Protein AF-A0A4Q2QQP2-F1 (afdb_monomer)

pLDDT: mean 87.11, std 8.32, range [47.56, 96.38]

Structure (mmCIF, N/CA/C/O backbone):
data_AF-A0A4Q2QQP2-F1
#
_entry.id   AF-A0A4Q2QQP2-F1
#
loop_
_atom_site.group_PDB
_atom_site.id
_atom_site.type_symbol
_atom_site.label_atom_id
_atom_site.label_alt_id
_atom_site.label_comp_id
_atom_site.label_asym_id
_atom_site.label_entity_id
_atom_site.label_seq_id
_atom_site.pdbx_PDB_ins_code
_atom_site.Cartn_x
_atom_site.Cartn_y
_atom_site.Cartn_z
_atom_site.occupancy
_atom_site.B_iso_or_equiv
_atom_site.auth_seq_id
_atom_site.auth_comp_id
_atom_site.auth_asym_id
_atom_site.auth_atom_id
_atom_site.pdbx_PDB_model_num
ATOM 1 N N . ARG A 1 1 ? -27.902 52.699 14.318 1.00 47.56 1 ARG A N 1
ATOM 2 C CA . ARG A 1 1 ? -28.750 51.513 14.603 1.00 47.56 1 ARG A CA 1
ATOM 3 C C . ARG A 1 1 ? -27.879 50.520 15.377 1.00 47.56 1 ARG A C 1
ATOM 5 O O . ARG A 1 1 ? -27.172 49.744 14.749 1.00 47.56 1 ARG A O 1
ATOM 12 N N . ASN A 1 2 ? -27.839 50.628 16.710 1.00 53.81 2 ASN A N 1
ATOM 13 C CA . ASN A 1 2 ? -27.134 49.672 17.573 1.00 53.81 2 ASN A CA 1
ATOM 14 C C . ASN A 1 2 ? -27.866 48.336 17.469 1.00 53.81 2 ASN A C 1
ATOM 16 O O . ASN A 1 2 ? -29.007 48.235 17.911 1.00 53.81 2 ASN A O 1
ATOM 20 N N . LYS A 1 3 ? -27.265 47.351 16.799 1.00 62.34 3 LYS A N 1
ATOM 21 C CA . LYS A 1 3 ? -27.781 45.985 16.834 1.00 62.34 3 LYS A CA 1
ATOM 22 C C . LYS A 1 3 ? -27.322 45.380 18.153 1.00 62.34 3 LYS A C 1
ATOM 24 O O . LYS A 1 3 ? -26.138 45.408 18.461 1.00 62.34 3 LYS A O 1
ATOM 29 N N . ASP A 1 4 ? -28.270 44.901 18.941 1.00 68.81 4 ASP A N 1
ATOM 30 C CA . ASP A 1 4 ? -27.987 44.220 20.194 1.00 68.81 4 ASP A CA 1
ATOM 31 C C . ASP A 1 4 ? -27.313 42.872 19.887 1.00 68.81 4 ASP A C 1
ATOM 33 O O . ASP A 1 4 ? -27.920 41.955 19.331 1.00 68.81 4 ASP A O 1
ATOM 37 N N . HIS A 1 5 ? -26.007 42.794 20.143 1.00 77.38 5 HIS A N 1
ATOM 38 C CA . HIS A 1 5 ? -25.181 41.631 19.814 1.00 77.38 5 HIS A CA 1
ATOM 39 C C . HIS A 1 5 ? -25.229 40.547 20.901 1.00 77.38 5 HIS A C 1
ATOM 41 O O . HIS A 1 5 ? -24.730 39.445 20.674 1.00 77.38 5 HIS A O 1
ATOM 47 N N . LEU A 1 6 ? -25.834 40.829 22.062 1.00 82.38 6 LEU A N 1
ATOM 48 C CA . LEU A 1 6 ? -25.887 39.905 23.198 1.00 82.38 6 LEU A CA 1
ATOM 49 C C . LEU A 1 6 ? -26.693 38.646 22.872 1.00 82.38 6 LEU A C 1
ATOM 51 O O . LEU A 1 6 ? -26.180 37.540 23.030 1.00 82.38 6 LEU A O 1
ATOM 55 N N . ALA A 1 7 ? -27.903 38.809 22.333 1.00 82.81 7 ALA A N 1
ATOM 56 C CA . ALA A 1 7 ? -28.766 37.687 21.958 1.00 82.81 7 ALA A CA 1
ATOM 57 C C . ALA A 1 7 ? -28.133 36.806 20.863 1.00 82.81 7 ALA A C 1
ATOM 59 O O . ALA A 1 7 ? -28.173 35.578 20.935 1.00 82.81 7 ALA A O 1
ATOM 60 N N . THR A 1 8 ? -27.475 37.435 19.885 1.00 84.56 8 THR A N 1
ATOM 61 C CA . THR A 1 8 ? -26.758 36.743 18.805 1.00 84.56 8 THR A CA 1
ATOM 62 C C . THR A 1 8 ? -25.565 35.941 19.336 1.00 84.56 8 THR A C 1
ATOM 64 O O . THR A 1 8 ? -25.329 34.817 18.897 1.00 84.56 8 THR A O 1
ATOM 67 N N . ASN A 1 9 ? -24.818 36.488 20.300 1.00 88.25 9 ASN A N 1
ATOM 68 C CA . ASN A 1 9 ? -23.665 35.813 20.900 1.00 88.25 9 ASN A CA 1
ATOM 69 C C . ASN A 1 9 ? -24.074 34.644 21.808 1.00 88.25 9 ASN A C 1
ATOM 71 O O . ASN A 1 9 ? -23.392 33.621 21.819 1.00 88.25 9 ASN A O 1
ATOM 75 N N . GLU A 1 10 ? -25.185 34.769 22.534 1.00 88.81 10 GLU A N 1
ATOM 76 C CA . GLU A 1 10 ? -25.788 33.670 23.302 1.00 88.81 10 GLU A CA 1
ATOM 77 C C . GLU A 1 10 ? -26.237 32.526 22.377 1.00 88.81 10 GLU A C 1
ATOM 79 O O . GLU A 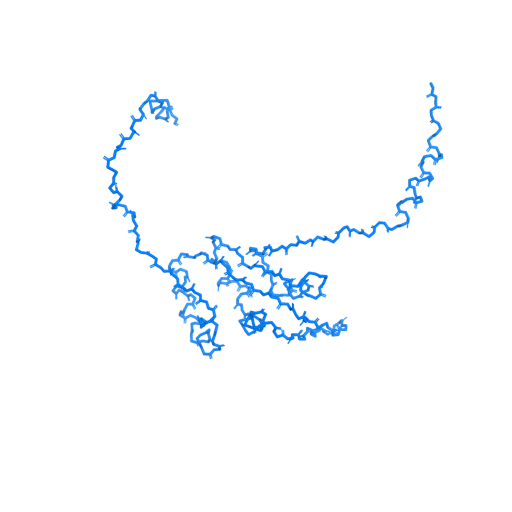1 10 ? -25.884 31.369 22.607 1.00 88.81 10 GLU A O 1
ATOM 84 N N . GLN A 1 11 ? -26.916 32.840 21.264 1.00 86.50 11 GLN A N 1
ATOM 85 C CA . GLN A 1 11 ? -27.285 31.839 20.253 1.00 86.50 11 GLN A CA 1
ATOM 86 C C . GLN A 1 11 ? -26.064 31.171 19.610 1.00 86.50 11 GLN A C 1
ATOM 88 O O . GLN A 1 11 ? -26.064 29.957 19.412 1.00 86.50 11 GLN A O 1
ATOM 93 N N . LEU A 1 12 ? -25.002 31.930 19.318 1.00 84.69 12 LEU A N 1
ATOM 94 C CA . LEU A 1 12 ? -23.762 31.374 18.776 1.00 84.69 12 LEU A CA 1
ATOM 95 C C . LEU A 1 12 ? -23.085 30.425 19.774 1.00 84.69 12 LEU A C 1
ATOM 97 O O . LEU A 1 12 ? -22.648 29.344 19.386 1.00 84.69 12 LEU A O 1
ATOM 101 N N . LYS A 1 13 ? -23.033 30.787 21.062 1.00 88.00 13 LYS A N 1
ATOM 102 C CA . LYS A 1 13 ? -22.508 29.910 22.120 1.00 88.00 13 LYS A CA 1
ATOM 103 C C . LYS A 1 13 ? -23.324 28.629 22.252 1.00 88.00 13 LYS A C 1
ATOM 105 O O . LYS A 1 13 ? -22.729 27.561 22.349 1.00 88.00 13 LYS A O 1
ATOM 110 N N . ALA A 1 14 ? -24.653 28.721 22.213 1.00 86.75 14 ALA A N 1
ATOM 111 C CA . ALA A 1 14 ? -25.526 27.552 22.254 1.00 86.75 14 ALA A CA 1
ATOM 112 C C . ALA A 1 14 ? -25.295 26.618 21.049 1.00 86.75 14 ALA A C 1
ATOM 114 O O . ALA A 1 14 ? -25.183 25.409 21.233 1.00 86.75 14 ALA A O 1
ATOM 115 N N . LEU A 1 15 ? -25.136 27.174 19.841 1.00 82.00 15 LEU A N 1
ATOM 116 C CA . LEU A 1 15 ? -24.846 26.413 18.616 1.00 82.00 15 LEU A CA 1
ATOM 117 C C . LEU A 1 15 ? -23.447 25.775 18.610 1.00 82.00 15 LEU A C 1
ATOM 119 O O . LEU A 1 15 ? -23.271 24.667 18.108 1.00 82.00 15 LEU A O 1
ATOM 123 N N . LEU A 1 16 ? -22.445 26.457 19.170 1.00 80.69 16 LEU A N 1
ATOM 124 C CA . LEU A 1 16 ? -21.098 25.900 19.331 1.00 80.69 16 LEU A CA 1
ATOM 125 C C . LEU A 1 16 ? -21.064 24.813 20.417 1.00 80.69 16 LEU A C 1
ATOM 127 O O . LEU A 1 16 ? -20.366 23.812 20.263 1.00 80.69 16 LEU A O 1
ATOM 131 N N . ALA A 1 17 ? -21.839 24.979 21.493 1.00 81.25 17 ALA A N 1
ATOM 132 C CA . ALA A 1 17 ? -21.951 24.006 22.578 1.00 81.25 17 ALA A CA 1
ATOM 133 C C . ALA A 1 17 ? -22.728 22.747 22.166 1.00 81.25 17 ALA A C 1
ATOM 135 O O . ALA A 1 17 ? -22.394 21.654 22.629 1.00 81.25 17 ALA A O 1
ATOM 136 N N . SER A 1 18 ? -23.700 22.866 21.251 1.00 80.81 18 SER A N 1
ATOM 137 C CA . SER A 1 18 ? -24.522 21.751 20.759 1.00 80.81 18 SER A CA 1
ATOM 138 C C . SER A 1 18 ? -23.776 20.738 19.876 1.00 80.81 18 SER A C 1
ATOM 140 O O . SER A 1 18 ? -24.425 19.957 19.191 1.00 80.81 18 SER A O 1
ATOM 142 N N . HIS A 1 19 ? -22.437 20.736 19.894 1.00 62.03 19 HIS A N 1
ATOM 143 C CA . HIS A 1 19 ? -21.556 19.738 19.282 1.00 62.03 19 HIS A CA 1
ATOM 144 C C . HIS A 1 19 ? -21.978 19.343 17.863 1.00 62.03 19 HIS A C 1
ATOM 146 O O . HIS A 1 19 ? -22.557 18.283 17.621 1.00 62.03 19 HIS A O 1
ATOM 152 N N . GLN A 1 20 ? -21.608 20.172 16.888 1.00 67.75 20 GLN A N 1
ATOM 153 C CA . GLN A 1 20 ? -21.529 19.681 15.519 1.00 67.75 20 GLN A CA 1
ATOM 154 C C . GLN A 1 20 ? -20.406 18.646 15.468 1.00 67.75 20 GLN A C 1
ATOM 156 O O . GLN A 1 20 ? -19.228 19.000 15.511 1.00 67.75 20 GLN A O 1
ATOM 161 N N . GLN A 1 21 ? -20.766 17.359 15.431 1.00 71.00 21 GLN A N 1
ATOM 162 C CA . GLN A 1 21 ? -19.796 16.319 15.113 1.00 71.00 21 GLN A CA 1
ATOM 163 C C . GLN A 1 21 ? -19.120 16.722 13.798 1.00 71.00 21 GLN A C 1
ATOM 165 O O . GLN A 1 21 ? -19.828 16.980 12.818 1.00 71.00 21 GLN A O 1
ATOM 170 N N . PRO A 1 22 ? -17.780 16.848 13.769 1.00 71.31 22 PRO A N 1
ATOM 171 C CA . PRO A 1 22 ? -17.094 17.240 12.554 1.00 71.31 22 PRO A CA 1
ATOM 172 C C . PRO A 1 22 ? -17.472 16.251 11.447 1.00 71.31 22 PRO A C 1
ATOM 174 O O . PRO A 1 22 ? -17.574 15.047 11.713 1.00 71.31 22 PRO A O 1
ATOM 177 N N . PRO A 1 23 ? -17.711 16.735 10.218 1.00 77.44 23 PRO A N 1
ATOM 178 C CA . PRO A 1 23 ? -18.129 15.868 9.133 1.00 77.44 23 PRO A CA 1
ATOM 179 C C . PRO A 1 23 ? -17.104 14.751 8.942 1.00 77.44 23 PRO A C 1
ATOM 181 O O . PRO A 1 23 ? -15.890 14.982 8.971 1.00 77.44 23 PRO A O 1
ATOM 184 N N . ILE A 1 24 ? -17.597 13.530 8.740 1.00 81.81 24 ILE A N 1
ATOM 185 C CA . ILE A 1 24 ? -16.740 12.371 8.506 1.00 81.81 24 ILE A CA 1
ATOM 186 C C . ILE A 1 24 ? -15.961 12.619 7.213 1.00 81.81 24 ILE A C 1
ATOM 188 O O . ILE A 1 24 ? -16.529 12.701 6.123 1.00 81.81 24 ILE A O 1
ATOM 192 N N . ARG A 1 25 ? -14.637 12.742 7.328 1.00 80.06 25 ARG A 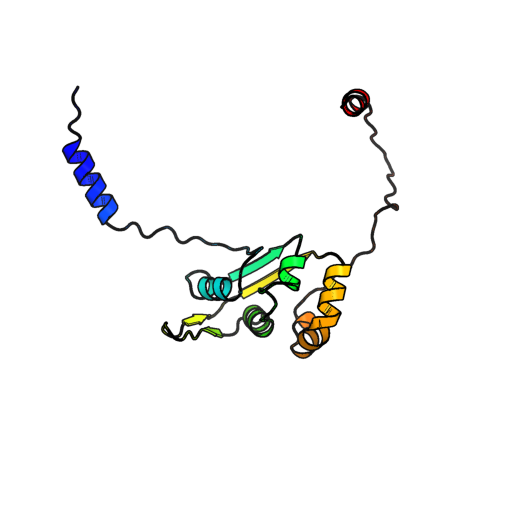N 1
ATOM 193 C CA . ARG A 1 25 ? -13.763 12.904 6.168 1.00 80.06 25 ARG A CA 1
ATOM 194 C C . ARG A 1 25 ? -13.479 11.545 5.535 1.00 80.06 25 ARG A C 1
ATOM 196 O O . ARG A 1 25 ? -12.706 10.742 6.062 1.00 80.06 25 ARG A O 1
ATOM 203 N N . PHE A 1 26 ? -14.040 11.322 4.353 1.00 86.56 26 PHE A N 1
ATOM 204 C CA . PHE A 1 26 ? -13.706 10.176 3.514 1.00 86.56 26 PHE A CA 1
ATOM 205 C C . PHE A 1 26 ? -12.419 10.461 2.732 1.00 86.56 26 PHE A C 1
ATOM 207 O O . PHE A 1 26 ? -12.388 11.284 1.820 1.00 86.56 26 PHE A O 1
ATOM 214 N N . LYS A 1 27 ? -11.330 9.799 3.115 1.00 88.06 27 LYS A N 1
ATOM 215 C CA . LYS A 1 27 ? -10.047 9.810 2.424 1.00 88.06 27 LYS A CA 1
ATOM 216 C C . LYS A 1 27 ? -9.882 8.470 1.721 1.00 88.06 27 LYS A C 1
ATOM 218 O O . LYS A 1 27 ? -9.633 7.448 2.349 1.00 88.06 27 LYS A O 1
ATOM 223 N N . GLN A 1 28 ? -10.026 8.499 0.405 1.00 89.88 28 GLN A N 1
ATOM 224 C CA . GLN A 1 28 ? -9.919 7.302 -0.423 1.00 89.88 28 GLN A CA 1
ATOM 225 C C . GLN A 1 28 ? -8.470 6.978 -0.785 1.00 89.88 28 GLN A C 1
ATOM 227 O O . GLN A 1 28 ? -8.148 5.809 -0.936 1.00 89.88 28 GLN A O 1
ATOM 232 N N . ILE A 1 29 ? -7.600 7.986 -0.907 1.00 92.94 29 ILE A N 1
ATOM 233 C CA . ILE A 1 29 ? -6.233 7.821 -1.414 1.00 92.94 29 ILE A CA 1
ATOM 234 C C . ILE A 1 29 ? -5.210 8.256 -0.364 1.00 92.94 29 ILE A C 1
ATOM 236 O O . ILE A 1 29 ? -5.288 9.356 0.191 1.00 92.94 29 ILE A O 1
ATOM 240 N N . PHE A 1 30 ? -4.222 7.400 -0.129 1.00 90.38 30 PHE A N 1
ATOM 241 C CA . PHE A 1 30 ? -3.032 7.673 0.664 1.00 90.38 30 PHE A CA 1
ATOM 242 C C . PHE A 1 30 ? -1.801 7.612 -0.244 1.00 90.38 30 PHE A C 1
ATOM 244 O O . PHE A 1 30 ? -1.602 6.625 -0.942 1.00 90.38 30 PHE A O 1
ATOM 251 N N . ASN A 1 31 ? -0.991 8.669 -0.233 1.00 86.06 31 ASN A N 1
ATOM 252 C CA . ASN A 1 31 ? 0.276 8.720 -0.972 1.00 86.06 31 ASN A CA 1
ATOM 253 C C . ASN A 1 31 ? 1.464 8.575 -0.004 1.00 86.06 31 ASN A C 1
ATOM 255 O O . ASN A 1 31 ? 2.359 7.775 -0.229 1.00 86.06 31 ASN A O 1
ATOM 259 N N . AS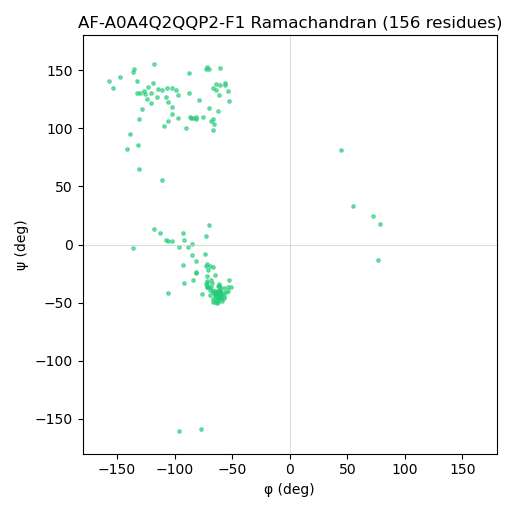P A 1 32 ? 1.396 9.240 1.152 1.00 79.88 32 ASP A N 1
ATOM 260 C CA . ASP A 1 32 ? 2.353 9.073 2.246 1.00 79.88 32 ASP A CA 1
ATOM 261 C C . ASP A 1 32 ? 1.593 8.871 3.563 1.00 79.88 32 ASP A C 1
ATOM 263 O O . ASP A 1 32 ? 0.891 9.768 4.046 1.00 79.88 32 ASP A O 1
ATOM 267 N N . ALA A 1 33 ? 1.624 7.644 4.086 1.00 82.12 33 ALA A N 1
ATOM 268 C CA . ALA A 1 33 ? 1.009 7.302 5.363 1.00 82.12 33 ALA A CA 1
ATOM 269 C C . ALA A 1 33 ? 1.639 6.065 5.993 1.00 82.12 33 ALA A C 1
ATOM 271 O O . ALA A 1 33 ? 1.914 5.059 5.335 1.00 82.12 33 ALA A O 1
ATOM 272 N N . THR A 1 34 ? 1.795 6.115 7.312 1.00 87.00 34 THR A N 1
ATOM 273 C CA . THR A 1 34 ? 2.299 4.985 8.089 1.00 87.00 34 THR A CA 1
ATOM 274 C C . THR A 1 34 ? 1.251 3.867 8.173 1.00 87.00 34 THR A C 1
ATOM 276 O O . THR A 1 34 ? 0.047 4.149 8.170 1.00 87.00 34 THR A O 1
ATOM 279 N N . PRO A 1 35 ? 1.663 2.594 8.334 1.00 88.56 35 PRO A N 1
ATOM 280 C CA . PRO A 1 35 ? 0.725 1.492 8.564 1.00 88.56 35 PRO A CA 1
ATOM 281 C C . PRO A 1 35 ? -0.211 1.746 9.750 1.00 88.56 35 PRO A C 1
ATOM 283 O O . PRO A 1 35 ? -1.391 1.418 9.695 1.00 88.56 35 PRO A O 1
ATOM 286 N N . ALA A 1 36 ? 0.293 2.388 10.808 1.00 89.44 36 ALA A N 1
ATOM 287 C CA . ALA A 1 36 ? -0.494 2.757 11.979 1.00 89.44 36 ALA A CA 1
ATOM 288 C C . ALA A 1 36 ? -1.629 3.739 11.646 1.00 89.44 36 ALA A C 1
ATOM 290 O O . ALA A 1 36 ? -2.736 3.557 12.149 1.00 89.44 36 ALA A O 1
ATOM 291 N N . ALA A 1 37 ? -1.368 4.739 10.797 1.00 89.62 37 ALA A N 1
ATOM 292 C CA . ALA A 1 37 ? -2.382 5.692 10.347 1.00 89.62 37 ALA A CA 1
ATOM 293 C C . ALA A 1 37 ? -3.420 5.027 9.430 1.00 89.62 37 ALA A C 1
ATOM 295 O O . ALA A 1 37 ? -4.610 5.301 9.549 1.00 89.62 37 ALA A O 1
ATOM 296 N N . ILE A 1 38 ? -2.987 4.117 8.551 1.00 91.81 38 ILE A N 1
ATOM 297 C CA . ILE A 1 38 ? -3.894 3.362 7.672 1.00 91.81 38 ILE A CA 1
ATOM 298 C C . ILE A 1 38 ? -4.806 2.450 8.500 1.00 91.81 38 ILE A C 1
ATOM 300 O O . ILE A 1 38 ? -6.014 2.440 8.286 1.00 91.81 38 ILE A O 1
ATOM 304 N N . LYS A 1 39 ? -4.250 1.714 9.470 1.00 92.06 39 LYS A N 1
ATOM 305 C CA . LYS A 1 39 ? -5.025 0.859 10.381 1.00 92.06 39 LYS A CA 1
ATOM 306 C C . LYS A 1 39 ? -6.055 1.660 11.167 1.00 92.06 39 LYS A C 1
ATOM 308 O O . LYS A 1 39 ? -7.210 1.263 11.210 1.00 92.06 39 LYS A O 1
ATOM 313 N N . ASP A 1 40 ? -5.645 2.781 11.760 1.00 90.56 40 ASP A N 1
ATOM 314 C CA . ASP A 1 40 ? -6.555 3.639 12.525 1.00 90.56 40 ASP A CA 1
ATOM 315 C C . ASP A 1 40 ? -7.696 4.172 11.649 1.00 90.56 40 ASP A C 1
ATOM 317 O O . ASP A 1 40 ? -8.863 4.094 12.025 1.00 90.56 40 ASP A O 1
ATOM 321 N N . TYR A 1 41 ? -7.374 4.591 10.422 1.00 91.56 41 TYR A N 1
ATOM 322 C CA . TYR A 1 41 ? -8.374 5.026 9.457 1.00 91.56 41 TYR A CA 1
ATOM 323 C C . TYR A 1 41 ? -9.368 3.910 9.088 1.00 91.56 41 TYR A C 1
ATOM 325 O O . TYR A 1 41 ? -10.576 4.142 9.088 1.00 91.56 41 TYR A O 1
ATOM 333 N N . LEU A 1 42 ? -8.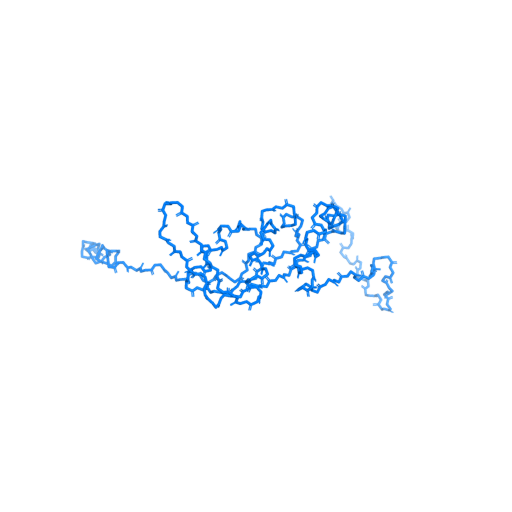879 2.689 8.839 1.00 92.56 42 LEU A N 1
ATOM 334 C CA . LEU A 1 42 ? -9.707 1.521 8.505 1.00 92.56 42 LEU A CA 1
ATOM 335 C C . LEU A 1 42 ? -10.532 0.981 9.685 1.00 92.56 42 LEU A C 1
ATOM 337 O O . LEU A 1 42 ? -11.544 0.318 9.460 1.00 92.56 42 LEU A O 1
ATOM 341 N N . CYS A 1 43 ? -10.133 1.268 10.928 1.00 91.38 43 CYS A N 1
ATOM 342 C CA . CYS A 1 43 ? -10.957 1.029 12.117 1.00 91.38 43 CYS A CA 1
ATOM 343 C C . CYS A 1 43 ? -12.139 2.008 12.221 1.00 91.38 43 CYS A C 1
ATOM 345 O O . CYS A 1 43 ? -13.068 1.762 12.991 1.00 91.38 43 CYS A O 1
ATOM 347 N N . GLY A 1 44 ? -12.098 3.122 11.487 1.00 87.81 44 GLY A N 1
ATOM 348 C CA . GLY A 1 44 ? -13.145 4.132 11.473 1.00 87.81 44 GLY A CA 1
ATOM 349 C C . GLY A 1 44 ? -14.379 3.738 10.652 1.00 87.81 44 GLY A C 1
ATOM 350 O O . GLY A 1 44 ? -14.658 2.570 10.370 1.00 87.81 44 GLY A O 1
ATOM 351 N N . TYR A 1 45 ? -15.140 4.758 10.251 1.00 85.31 45 TYR A N 1
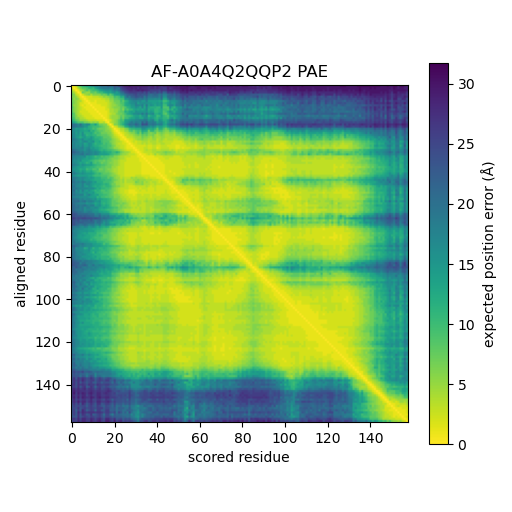ATOM 352 C CA . TYR A 1 45 ? -16.372 4.590 9.472 1.00 85.31 45 TYR A CA 1
ATOM 353 C C . TYR A 1 45 ? -16.127 4.060 8.057 1.00 85.31 45 TYR A C 1
ATOM 355 O O . TYR A 1 45 ? -16.963 3.342 7.513 1.00 85.31 45 TYR A O 1
ATOM 363 N N . TRP A 1 46 ? -15.001 4.428 7.445 1.00 88.44 46 TRP A N 1
ATOM 364 C CA . TRP A 1 46 ? -14.696 4.086 6.063 1.00 88.44 46 TRP A CA 1
ATOM 365 C C . TRP A 1 46 ? -13.612 3.025 5.991 1.00 88.44 46 TRP A C 1
ATOM 367 O O . TRP A 1 46 ? -12.533 3.178 6.554 1.00 88.44 46 TRP A O 1
ATOM 377 N N . ARG A 1 47 ? -13.900 1.951 5.259 1.00 89.56 47 ARG A N 1
ATOM 378 C CA . ARG A 1 47 ? -13.089 0.733 5.295 1.00 89.56 47 ARG A CA 1
ATOM 379 C C . ARG A 1 47 ? -12.453 0.391 3.952 1.00 89.56 47 ARG A C 1
ATOM 381 O O . ARG A 1 47 ? -11.983 -0.717 3.769 1.00 89.56 47 ARG A O 1
ATOM 388 N N . SER A 1 48 ? -12.443 1.309 2.987 1.00 91.81 48 SER A N 1
ATOM 389 C CA . SER A 1 48 ? -11.884 1.048 1.651 1.00 91.81 48 SER A CA 1
ATOM 390 C C . SER A 1 48 ? -10.878 2.113 1.235 1.00 91.81 48 SER A C 1
ATOM 392 O O . SER A 1 48 ? -11.238 3.273 1.080 1.00 91.81 48 SER A O 1
ATOM 394 N N . VAL A 1 49 ? -9.614 1.759 1.028 1.00 94.38 49 VAL A N 1
ATOM 395 C CA . VAL A 1 49 ? -8.567 2.748 0.720 1.00 94.38 49 VAL A CA 1
ATOM 396 C C . VAL A 1 49 ? -7.654 2.293 -0.407 1.00 94.38 49 VAL A C 1
ATOM 398 O O . VAL A 1 49 ? -7.388 1.109 -0.586 1.00 94.38 49 VAL A O 1
ATOM 401 N N . GLY A 1 50 ? -7.151 3.254 -1.167 1.00 94.62 50 GLY A N 1
ATOM 402 C CA . GLY A 1 50 ? -6.082 3.076 -2.132 1.00 94.62 50 GLY A CA 1
ATOM 403 C C . GLY A 1 50 ? -4.791 3.684 -1.608 1.00 94.62 50 GLY A C 1
ATOM 404 O O . GLY A 1 50 ? -4.788 4.813 -1.119 1.00 94.62 50 GLY A O 1
ATOM 405 N N . ILE A 1 51 ? -3.689 2.956 -1.740 1.00 93.69 51 ILE A N 1
ATOM 406 C CA . ILE A 1 51 ? -2.350 3.527 -1.626 1.00 93.69 51 ILE A CA 1
ATOM 407 C C . ILE A 1 51 ? -1.872 3.794 -3.049 1.00 93.69 51 ILE A C 1
ATOM 409 O O . ILE A 1 51 ? -1.635 2.853 -3.810 1.00 93.69 51 ILE A O 1
ATOM 413 N N . MET A 1 52 ? -1.803 5.067 -3.430 1.00 93.62 52 MET A N 1
ATOM 414 C CA . MET A 1 52 ? -1.509 5.467 -4.804 1.00 93.62 52 MET A CA 1
ATOM 415 C C . MET A 1 52 ? -0.403 6.511 -4.826 1.00 93.62 52 MET A C 1
ATOM 417 O O . MET A 1 52 ? -0.480 7.503 -4.101 1.00 93.62 52 MET A O 1
ATOM 421 N N . SER A 1 53 ? 0.607 6.282 -5.660 1.00 92.19 53 SER A N 1
ATOM 422 C CA . SER A 1 53 ? 1.746 7.184 -5.793 1.00 92.19 53 SER A CA 1
ATOM 423 C C . SER A 1 53 ? 2.372 7.067 -7.173 1.00 92.19 53 SER A C 1
ATOM 425 O O . SER A 1 53 ? 2.586 5.961 -7.675 1.00 92.19 53 SER A O 1
ATOM 427 N N . ASP A 1 54 ? 2.659 8.216 -7.769 1.00 91.75 54 ASP A N 1
ATOM 428 C CA . ASP A 1 54 ? 3.469 8.377 -8.971 1.00 91.75 54 ASP A CA 1
ATOM 429 C C . ASP A 1 54 ? 4.982 8.353 -8.675 1.00 91.75 54 ASP A C 1
ATOM 431 O O . ASP A 1 54 ? 5.775 8.133 -9.586 1.00 91.75 54 ASP A O 1
ATOM 435 N N . GLU A 1 55 ? 5.372 8.488 -7.402 1.00 89.31 55 GLU A N 1
ATOM 436 C CA . GLU A 1 55 ? 6.749 8.374 -6.910 1.00 89.31 55 GLU A CA 1
ATOM 437 C C . GLU A 1 55 ? 6.799 7.428 -5.700 1.00 89.31 55 GLU A C 1
ATOM 439 O O . GLU A 1 55 ? 7.101 7.791 -4.561 1.00 89.31 55 GLU A O 1
ATOM 444 N N . ALA A 1 56 ? 6.491 6.155 -5.949 1.00 89.50 56 ALA A N 1
ATOM 445 C CA . ALA A 1 56 ? 6.371 5.143 -4.908 1.00 89.50 56 ALA A CA 1
ATOM 446 C C . ALA A 1 56 ? 7.717 4.712 -4.299 1.00 89.50 56 ALA A C 1
ATOM 448 O O . ALA A 1 56 ? 7.751 3.779 -3.493 1.00 89.50 56 ALA A O 1
ATOM 449 N N . GLY A 1 57 ? 8.832 5.371 -4.631 1.00 86.50 57 GLY A N 1
ATOM 450 C CA . GLY A 1 57 ? 10.120 5.099 -4.002 1.00 86.50 57 GLY A CA 1
ATOM 451 C C . GLY A 1 57 ? 10.074 5.263 -2.482 1.00 86.50 57 GLY A C 1
ATOM 452 O O . GLY A 1 57 ? 10.633 4.440 -1.755 1.00 86.50 57 GLY A O 1
ATOM 453 N N . THR A 1 58 ? 9.331 6.251 -1.984 1.00 83.00 58 THR A N 1
ATOM 454 C CA . THR A 1 58 ? 9.092 6.457 -0.545 1.00 83.00 58 THR A CA 1
ATOM 455 C C . THR A 1 58 ? 8.222 5.361 0.068 1.00 83.00 58 THR A C 1
ATOM 457 O O . THR A 1 58 ? 8.423 5.002 1.221 1.00 83.00 58 THR A O 1
ATOM 460 N N . ILE A 1 59 ? 7.306 4.765 -0.694 1.00 87.19 59 ILE A N 1
ATOM 461 C CA . ILE A 1 59 ? 6.433 3.677 -0.234 1.00 87.19 59 ILE A CA 1
ATOM 462 C C . ILE A 1 59 ? 7.198 2.348 -0.161 1.00 87.19 59 ILE A C 1
ATOM 464 O O . ILE A 1 59 ? 7.050 1.609 0.813 1.00 87.19 59 ILE A O 1
ATOM 468 N N . PHE A 1 60 ? 8.036 2.053 -1.161 1.00 86.38 60 PHE A N 1
ATOM 469 C CA . PHE A 1 60 ? 8.875 0.848 -1.195 1.00 86.38 60 PHE A CA 1
ATOM 470 C C . PHE A 1 60 ? 10.049 0.906 -0.211 1.00 86.38 60 PHE A C 1
ATOM 472 O O . PHE A 1 60 ? 10.445 -0.127 0.329 1.00 86.38 60 PHE A O 1
ATOM 479 N N . ASN A 1 61 ? 10.617 2.092 0.026 1.00 78.62 61 ASN A N 1
ATOM 480 C CA . ASN A 1 61 ? 11.716 2.275 0.979 1.00 78.62 61 ASN A CA 1
ATOM 481 C C . ASN A 1 61 ? 11.242 2.658 2.389 1.00 78.62 61 ASN A C 1
ATOM 483 O O . ASN A 1 61 ? 12.016 2.554 3.339 1.00 78.62 61 ASN A O 1
ATOM 487 N N . GLY A 1 62 ? 10.007 3.132 2.523 1.00 75.88 62 GLY A N 1
ATOM 488 C CA . GLY A 1 62 ? 9.444 3.631 3.769 1.00 75.88 62 GLY A CA 1
ATOM 489 C C . GLY A 1 62 ? 8.627 2.593 4.526 1.00 75.88 62 GLY A C 1
ATOM 490 O O . GLY A 1 62 ? 8.751 1.383 4.350 1.00 75.88 62 GLY A O 1
ATOM 491 N N . TYR A 1 63 ? 7.781 3.089 5.426 1.00 70.81 63 TYR A N 1
ATOM 492 C CA . TYR A 1 63 ? 7.094 2.251 6.407 1.00 70.81 63 TYR A CA 1
ATOM 493 C C . TYR A 1 63 ? 5.853 1.545 5.864 1.00 70.81 63 TYR A C 1
ATOM 495 O O . TYR A 1 63 ? 5.467 0.507 6.393 1.00 70.81 63 TYR A O 1
ATOM 503 N N . THR A 1 64 ? 5.223 2.083 4.823 1.00 75.50 64 THR A N 1
ATOM 504 C CA . THR A 1 64 ? 3.909 1.636 4.347 1.00 75.50 64 THR A CA 1
ATOM 505 C C . THR A 1 64 ? 3.907 0.179 3.881 1.00 75.50 64 THR A C 1
ATOM 507 O O . THR A 1 64 ? 3.020 -0.580 4.266 1.00 75.50 64 THR A O 1
ATOM 510 N N . LEU A 1 65 ? 4.926 -0.245 3.124 1.00 79.44 65 LEU A N 1
ATOM 511 C CA . LEU A 1 65 ? 5.078 -1.635 2.673 1.00 79.44 65 LEU A CA 1
ATOM 512 C C . LEU A 1 65 ? 5.930 -2.504 3.612 1.00 79.44 65 LEU A C 1
ATOM 514 O O . LEU A 1 65 ? 6.243 -3.642 3.269 1.00 79.44 65 LEU A O 1
ATOM 518 N N . ASN A 1 66 ? 6.276 -2.031 4.815 1.00 81.44 66 ASN A N 1
ATOM 519 C CA . ASN A 1 66 ? 6.970 -2.879 5.791 1.00 81.44 66 ASN A CA 1
ATOM 520 C C . ASN A 1 66 ? 6.054 -3.945 6.409 1.00 81.44 66 ASN A C 1
ATOM 522 O O . ASN A 1 66 ? 6.544 -4.951 6.915 1.00 81.44 66 ASN A O 1
ATOM 526 N N . GLU A 1 67 ? 4.735 -3.768 6.325 1.00 88.38 67 GLU A N 1
ATOM 527 C CA . GLU A 1 67 ? 3.749 -4.725 6.828 1.00 88.38 67 GLU A CA 1
ATOM 528 C C . GLU A 1 67 ? 2.973 -5.418 5.698 1.00 88.38 67 GLU A C 1
ATOM 530 O O . GLU A 1 67 ? 1.742 -5.415 5.657 1.00 88.38 67 GLU A O 1
ATOM 535 N N . LEU A 1 68 ? 3.686 -6.056 4.769 1.00 91.75 68 LEU A N 1
ATOM 536 C CA . LEU A 1 68 ? 3.064 -6.784 3.655 1.00 91.75 68 LEU A CA 1
ATOM 537 C C . LEU A 1 68 ? 1.973 -7.800 4.073 1.00 91.75 68 LEU A C 1
ATOM 539 O O . LEU A 1 68 ? 0.969 -7.884 3.366 1.00 91.75 68 LEU A O 1
ATOM 543 N N . PRO A 1 69 ? 2.072 -8.535 5.205 1.00 91.81 69 PRO A N 1
ATOM 544 C CA . PRO A 1 69 ? 0.984 -9.414 5.643 1.00 91.81 69 PRO A CA 1
ATOM 545 C C . PRO A 1 69 ? -0.327 -8.672 5.937 1.00 91.81 69 PRO A C 1
ATOM 547 O O . PRO A 1 69 ? -1.404 -9.200 5.664 1.00 91.81 69 PRO A O 1
ATOM 550 N N . PHE A 1 70 ? -0.252 -7.449 6.473 1.00 92.94 70 PHE A N 1
ATOM 551 C CA . PHE A 1 70 ? -1.427 -6.604 6.677 1.00 92.94 70 PHE A CA 1
ATOM 552 C C . PHE A 1 70 ? -2.026 -6.187 5.331 1.00 92.94 70 PHE A C 1
ATOM 554 O O . PHE A 1 70 ? -3.224 -6.360 5.124 1.00 92.94 70 PHE A O 1
ATOM 561 N N . ILE A 1 71 ? -1.192 -5.733 4.391 1.00 93.00 71 ILE A N 1
ATOM 562 C CA . ILE A 1 71 ? -1.628 -5.361 3.038 1.00 93.00 71 ILE A CA 1
ATOM 563 C C . ILE A 1 71 ? -2.325 -6.536 2.336 1.00 93.00 71 ILE A C 1
ATOM 565 O O . ILE A 1 71 ? -3.422 -6.364 1.808 1.00 93.00 71 ILE A O 1
ATOM 569 N N . ASN A 1 72 ? -1.751 -7.740 2.407 1.00 94.44 72 ASN A N 1
ATOM 570 C CA . ASN A 1 72 ? -2.351 -8.952 1.844 1.00 94.44 72 ASN A CA 1
ATOM 571 C C . ASN A 1 72 ? -3.722 -9.254 2.462 1.00 94.44 72 ASN A C 1
ATOM 573 O O . ASN A 1 72 ? -4.680 -9.480 1.729 1.00 94.44 72 ASN A O 1
ATOM 577 N N . LYS A 1 73 ? -3.845 -9.194 3.796 1.00 94.31 73 LYS A N 1
ATOM 578 C CA . LYS A 1 73 ? -5.131 -9.404 4.482 1.00 94.31 73 LYS A CA 1
ATOM 579 C C . LYS A 1 73 ? -6.188 -8.386 4.057 1.00 94.31 73 LYS A C 1
ATOM 581 O O . LYS A 1 73 ? -7.339 -8.762 3.864 1.00 94.31 73 LYS A O 1
ATOM 586 N N . MET A 1 74 ? -5.809 -7.117 3.900 1.00 94.44 74 MET A N 1
ATOM 587 C CA . MET A 1 74 ? -6.735 -6.068 3.459 1.00 94.44 74 MET A CA 1
ATOM 588 C C . MET A 1 74 ? -7.108 -6.190 1.978 1.00 94.44 74 MET A C 1
ATOM 590 O O . MET A 1 74 ? -8.199 -5.782 1.590 1.00 94.44 74 MET A O 1
ATOM 594 N N . TRP A 1 75 ? -6.245 -6.770 1.145 1.00 93.44 75 TRP A N 1
ATOM 595 C CA . TRP A 1 75 ? -6.598 -7.130 -0.229 1.00 93.44 75 TRP A CA 1
ATOM 596 C C . TRP A 1 75 ? -7.599 -8.300 -0.257 1.00 93.44 75 TRP A C 1
ATOM 598 O O . TRP A 1 75 ? -8.615 -8.224 -0.950 1.00 93.44 75 TRP A O 1
ATOM 608 N N . ASP A 1 76 ? -7.373 -9.328 0.575 1.00 91.69 76 ASP A N 1
ATOM 609 C CA . ASP A 1 76 ? -8.253 -10.502 0.715 1.00 91.69 76 ASP A CA 1
ATOM 610 C C . ASP A 1 76 ? -9.610 -10.147 1.378 1.00 91.69 76 ASP A C 1
ATOM 612 O O . ASP A 1 76 ? -10.582 -10.892 1.260 1.00 91.69 76 ASP A O 1
ATOM 616 N N . GLY A 1 77 ? -9.699 -9.006 2.074 1.00 91.94 77 GLY A N 1
ATOM 617 C CA . GLY A 1 77 ? -10.876 -8.602 2.853 1.00 91.94 77 GLY A CA 1
ATOM 618 C C . GLY A 1 77 ? -10.995 -9.299 4.212 1.00 91.94 77 GLY A C 1
ATOM 619 O O . GLY A 1 77 ? -12.074 -9.330 4.800 1.00 91.94 77 GLY A O 1
ATOM 620 N N . ALA A 1 78 ? -9.901 -9.879 4.708 1.00 92.94 78 ALA A N 1
ATOM 621 C CA . ALA A 1 78 ? -9.874 -10.602 5.971 1.00 92.94 78 ALA A CA 1
ATOM 622 C C . ALA A 1 78 ? -9.949 -9.656 7.178 1.00 92.94 78 ALA A C 1
ATOM 624 O O . ALA A 1 78 ? -9.433 -8.537 7.155 1.00 92.94 78 ALA A O 1
ATOM 625 N N . THR A 1 79 ? -10.517 -10.146 8.281 1.00 93.88 79 THR A N 1
ATOM 626 C CA . THR A 1 79 ? -10.518 -9.412 9.549 1.00 93.88 79 THR A CA 1
ATOM 627 C C . THR A 1 79 ? -9.098 -9.282 10.102 1.00 93.88 79 THR A C 1
ATOM 629 O O . THR A 1 79 ? -8.336 -10.253 10.156 1.00 93.88 79 THR A O 1
ATOM 632 N N . PHE A 1 80 ? -8.744 -8.080 10.551 1.00 93.94 80 PHE A N 1
ATOM 633 C CA . PHE A 1 80 ? -7.460 -7.792 11.184 1.00 93.94 80 PHE A CA 1
ATOM 634 C C . PHE A 1 80 ? -7.678 -7.175 12.564 1.00 93.94 80 PHE A C 1
ATOM 636 O O . PHE A 1 80 ? -8.367 -6.163 12.684 1.00 93.94 80 PHE A O 1
ATOM 643 N N . SER A 1 81 ? -7.085 -7.778 13.595 1.00 92.88 81 SER A N 1
ATOM 644 C CA . SER A 1 81 ? -7.099 -7.221 14.947 1.00 92.88 81 SER A CA 1
ATOM 645 C C . SER A 1 81 ? -5.936 -6.251 15.147 1.00 92.88 81 SER A C 1
ATOM 647 O O . SER A 1 81 ? -4.788 -6.549 14.810 1.00 92.88 81 SER A O 1
ATOM 649 N N . VAL A 1 82 ? -6.256 -5.066 15.658 1.00 91.38 82 VAL A N 1
ATOM 650 C CA . VAL A 1 82 ? -5.312 -4.021 16.035 1.00 91.38 82 VAL A CA 1
ATOM 651 C C . VAL A 1 82 ? -5.309 -3.931 17.555 1.00 91.38 82 VAL A C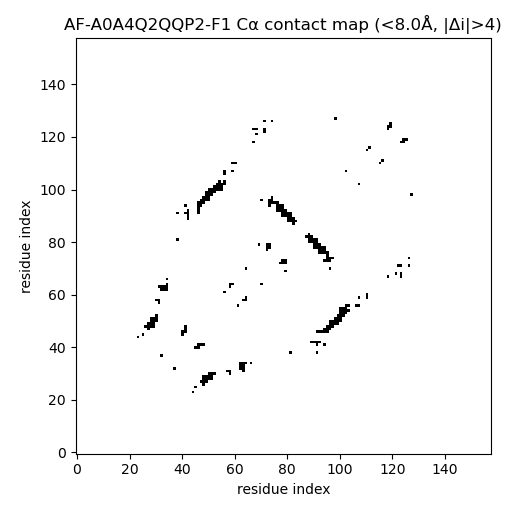 1
ATOM 653 O O . VAL A 1 82 ? -6.187 -3.315 18.159 1.00 91.38 82 VAL A O 1
ATOM 656 N N . GLU A 1 83 ? -4.279 -4.509 18.161 1.00 88.62 83 GLU A N 1
ATOM 657 C CA . GLU A 1 83 ? -4.006 -4.393 19.590 1.00 88.62 83 GLU A CA 1
ATOM 658 C C . GLU A 1 83 ? -2.945 -3.318 19.845 1.00 88.62 83 GLU A C 1
ATOM 660 O O . GLU A 1 83 ? -1.899 -3.274 19.189 1.00 88.62 83 GLU A O 1
ATOM 665 N N . ARG A 1 84 ? -3.201 -2.432 20.813 1.00 83.62 84 ARG A N 1
ATOM 666 C CA . ARG A 1 84 ? -2.221 -1.456 21.306 1.00 83.62 84 ARG A CA 1
ATOM 667 C C . ARG A 1 84 ? -2.222 -1.476 22.825 1.00 83.62 84 ARG A C 1
ATOM 669 O O . ARG A 1 84 ? -3.274 -1.535 23.440 1.00 83.62 84 ARG A O 1
ATOM 676 N N . LYS A 1 85 ? -1.042 -1.356 23.439 1.00 82.88 85 LYS A N 1
ATOM 677 C CA . LYS A 1 85 ? -0.865 -1.458 24.900 1.00 82.88 85 LYS A CA 1
ATOM 678 C C . LYS A 1 85 ? -1.778 -0.525 25.716 1.00 82.88 85 LYS A C 1
ATOM 680 O O . LYS A 1 85 ? -2.112 -0.849 26.848 1.00 82.88 85 LYS A O 1
ATOM 685 N N . SER A 1 86 ? -2.132 0.637 25.170 1.00 85.69 86 SER A N 1
ATOM 686 C CA . SER A 1 86 ? -2.884 1.695 25.854 1.00 85.69 86 SER A CA 1
ATOM 687 C C . SER A 1 86 ? -4.332 1.850 25.382 1.00 85.69 86 SER A C 1
ATOM 689 O O . SER A 1 86 ? -4.998 2.784 25.817 1.00 85.69 86 SER A O 1
ATOM 691 N N . GLU A 1 87 ? -4.819 0.999 24.477 1.00 85.19 87 GLU A N 1
ATOM 692 C CA . GLU A 1 87 ? -6.157 1.128 23.891 1.00 85.19 87 GLU A CA 1
ATOM 693 C C . GLU A 1 87 ? -6.874 -0.226 23.849 1.00 85.19 87 GLU A C 1
ATOM 695 O O . GLU A 1 87 ? -6.216 -1.261 23.738 1.00 85.19 87 GLU A O 1
ATOM 700 N N . PRO A 1 88 ? -8.218 -0.241 23.911 1.00 87.62 88 PRO A N 1
ATOM 701 C CA . PRO A 1 88 ? -8.972 -1.462 23.666 1.00 87.62 88 PRO A CA 1
ATOM 702 C C . PRO A 1 88 ? -8.708 -1.990 22.251 1.00 87.62 88 PRO A C 1
ATOM 704 O O . PRO A 1 88 ? -8.429 -1.221 21.325 1.00 87.62 88 PRO A O 1
ATOM 707 N N . GLU A 1 89 ? -8.827 -3.308 22.091 1.00 89.69 89 GLU A N 1
ATOM 708 C CA . GLU A 1 89 ? -8.716 -3.977 20.796 1.00 89.69 89 GLU A CA 1
ATOM 709 C C . GLU A 1 89 ? -9.679 -3.347 19.780 1.00 89.69 89 GLU A C 1
ATOM 711 O O . GLU A 1 89 ? -10.870 -3.159 20.046 1.00 89.69 89 GLU A O 1
ATOM 716 N N . LYS A 1 90 ? -9.161 -3.038 18.588 1.00 91.62 90 LYS A N 1
ATOM 717 C CA . LYS A 1 90 ? -9.961 -2.565 17.456 1.00 91.62 90 LYS A CA 1
ATOM 718 C C . LYS A 1 90 ? -9.907 -3.594 16.338 1.00 91.62 90 LYS A C 1
ATOM 720 O O . LYS A 1 90 ? -8.835 -4.059 15.961 1.00 91.62 90 LYS A O 1
ATOM 725 N N . LEU A 1 91 ? -11.062 -3.918 15.766 1.00 92.38 91 LEU A N 1
ATOM 726 C CA . LEU A 1 91 ? -11.162 -4.878 14.670 1.00 92.38 91 LEU A CA 1
ATOM 727 C C . LEU A 1 91 ? -11.426 -4.158 13.352 1.00 92.38 91 LEU A C 1
ATOM 729 O O . LEU A 1 91 ? -12.449 -3.494 13.187 1.00 92.38 91 LEU A O 1
ATOM 733 N N . ILE A 1 92 ? -10.542 -4.367 12.385 1.00 93.75 92 ILE A N 1
ATOM 734 C CA . ILE A 1 92 ? -10.759 -3.980 10.996 1.00 93.75 92 ILE A CA 1
ATOM 735 C C . ILE A 1 92 ? -11.529 -5.121 10.328 1.00 93.75 92 ILE A C 1
ATOM 737 O O . ILE A 1 92 ? -10.976 -6.201 10.125 1.00 93.75 92 ILE A O 1
ATOM 741 N N . ARG A 1 93 ? -12.811 -4.896 10.019 1.00 91.62 93 ARG A N 1
ATOM 742 C CA . ARG A 1 93 ? -13.719 -5.881 9.400 1.00 91.62 93 ARG A CA 1
ATOM 743 C C . ARG A 1 93 ? -14.214 -5.378 8.053 1.00 91.62 93 ARG A C 1
ATOM 745 O O . ARG A 1 93 ? -14.575 -4.208 7.955 1.00 91.62 93 ARG A O 1
ATOM 752 N N . ASP A 1 94 ? -14.284 -6.254 7.055 1.00 90.50 94 ASP A N 1
ATOM 753 C CA . ASP A 1 94 ? -14.768 -5.927 5.704 1.00 90.50 94 ASP A CA 1
ATOM 754 C C . ASP A 1 94 ? -14.027 -4.746 5.058 1.00 90.50 94 ASP A C 1
ATOM 756 O O . ASP A 1 94 ? -14.605 -3.951 4.313 1.00 90.50 94 ASP A O 1
ATOM 760 N N . ALA A 1 95 ? -12.737 -4.605 5.370 1.00 93.62 95 ALA A N 1
ATOM 761 C CA . ALA A 1 95 ? -11.911 -3.564 4.788 1.00 93.62 95 ALA A CA 1
ATOM 762 C C . ALA A 1 95 ? -11.276 -4.010 3.473 1.00 93.62 95 ALA A C 1
ATOM 764 O O . ALA A 1 95 ? -10.940 -5.180 3.307 1.00 93.62 95 ALA A O 1
ATOM 765 N N . ARG A 1 96 ? -11.089 -3.067 2.547 1.00 93.44 96 ARG A N 1
ATOM 766 C CA . ARG A 1 96 ? -10.456 -3.290 1.246 1.00 93.44 96 ARG A CA 1
ATOM 767 C C . ARG A 1 96 ? -9.312 -2.318 1.038 1.00 93.44 96 ARG A C 1
ATOM 769 O O . ARG A 1 96 ? -9.468 -1.113 1.228 1.00 93.44 96 ARG A O 1
ATOM 776 N N . LEU A 1 97 ? -8.169 -2.841 0.614 1.00 94.31 97 LEU A N 1
ATOM 777 C CA . LEU A 1 97 ? -7.007 -2.032 0.276 1.00 94.31 97 LEU A CA 1
ATOM 778 C C . LEU A 1 97 ? -6.527 -2.352 -1.136 1.00 94.31 97 LEU A C 1
ATOM 780 O O . LEU A 1 97 ? -6.322 -3.513 -1.480 1.00 94.31 97 LEU A O 1
ATOM 784 N N . THR A 1 98 ? -6.345 -1.308 -1.944 1.00 94.38 98 THR A N 1
ATOM 785 C CA . THR A 1 98 ? -5.774 -1.407 -3.293 1.00 94.38 98 THR A CA 1
ATOM 786 C C . THR A 1 98 ? -4.474 -0.615 -3.411 1.00 94.38 98 THR A C 1
ATOM 788 O O . THR A 1 98 ? -4.246 0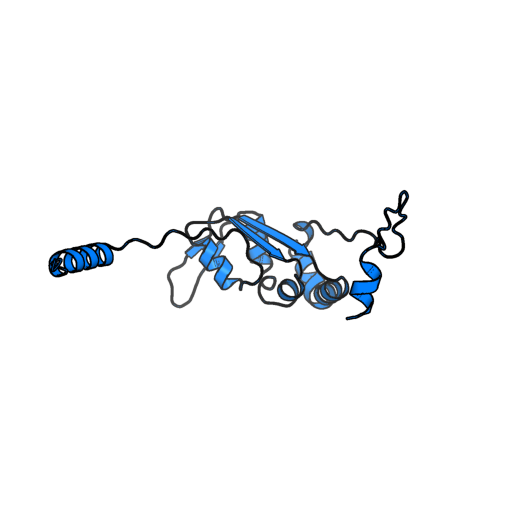.329 -2.652 1.00 94.38 98 THR A O 1
ATOM 791 N N . LEU A 1 99 ? -3.618 -0.996 -4.358 1.00 93.88 99 LEU A N 1
ATOM 792 C CA . LEU A 1 99 ? -2.327 -0.359 -4.618 1.00 93.88 99 LEU A CA 1
ATOM 793 C C . LEU A 1 99 ? -2.260 0.099 -6.078 1.00 93.88 99 LEU A C 1
ATOM 795 O O . LEU A 1 99 ? -2.585 -0.671 -6.979 1.00 93.88 99 LEU A O 1
ATOM 799 N N . ALA A 1 100 ? -1.779 1.318 -6.312 1.00 95.00 100 ALA A N 1
ATOM 800 C CA . ALA A 1 100 ? -1.407 1.800 -7.642 1.00 95.00 100 ALA A CA 1
ATOM 801 C C . ALA A 1 100 ? -0.109 2.604 -7.540 1.00 95.00 100 ALA A C 1
ATOM 803 O O . ALA A 1 100 ? -0.114 3.781 -7.187 1.00 95.00 100 ALA A O 1
ATOM 804 N N . LEU A 1 101 ? 1.014 1.935 -7.788 1.00 93.81 101 LEU A N 1
ATOM 805 C CA . LEU A 1 101 ? 2.344 2.451 -7.481 1.00 93.81 101 LEU A CA 1
ATOM 806 C C . LEU A 1 101 ? 3.177 2.536 -8.757 1.00 93.81 101 LEU A C 1
ATOM 808 O O . LEU A 1 101 ? 3.403 1.523 -9.416 1.00 93.81 101 LEU A O 1
ATOM 812 N N . MET A 1 102 ? 3.651 3.735 -9.079 1.00 94.62 102 MET A N 1
ATOM 813 C CA . MET A 1 102 ? 4.656 3.963 -10.112 1.00 94.62 102 MET A CA 1
ATOM 814 C C . MET A 1 102 ? 5.997 4.184 -9.427 1.00 94.62 102 MET A C 1
ATOM 816 O O . MET A 1 102 ? 6.082 4.874 -8.415 1.00 94.62 102 MET A O 1
ATOM 820 N N . VAL A 1 103 ? 7.048 3.549 -9.932 1.00 92.81 103 VAL A N 1
ATOM 821 C CA . VAL A 1 103 ? 8.368 3.593 -9.303 1.00 92.81 103 VAL A CA 1
ATOM 822 C C . VAL A 1 103 ? 9.448 3.519 -10.368 1.00 92.81 103 VAL A C 1
ATOM 824 O O . VAL A 1 103 ? 9.307 2.817 -11.372 1.00 92.81 103 VAL A O 1
ATOM 827 N N . GLN A 1 104 ? 10.547 4.230 -10.136 1.00 92.56 104 GLN A N 1
ATOM 828 C CA . GLN A 1 104 ? 11.719 4.134 -10.993 1.00 92.56 104 GLN A CA 1
ATOM 829 C C . GLN A 1 104 ? 12.312 2.712 -10.935 1.00 92.56 104 GLN A C 1
ATOM 831 O O . GLN A 1 104 ? 12.428 2.143 -9.842 1.00 92.56 104 GLN A O 1
ATOM 836 N N . PRO A 1 105 ? 12.744 2.130 -12.072 1.00 92.00 105 PRO A N 1
ATOM 837 C CA . PRO A 1 105 ? 13.247 0.757 -12.111 1.00 92.00 105 PRO A CA 1
ATOM 838 C C . PRO A 1 105 ? 14.367 0.472 -11.107 1.00 92.00 105 PRO A C 1
ATOM 840 O O . PRO A 1 105 ? 14.368 -0.583 -10.477 1.00 92.00 105 PRO A O 1
ATOM 843 N N . ASP A 1 106 ? 15.302 1.403 -10.913 1.00 92.81 106 ASP A N 1
ATOM 844 C CA . ASP A 1 106 ? 16.443 1.188 -10.016 1.00 92.81 106 ASP A CA 1
ATOM 845 C C . ASP A 1 106 ? 16.044 1.196 -8.538 1.00 92.81 106 ASP A C 1
ATOM 847 O O . ASP A 1 106 ? 16.562 0.401 -7.749 1.00 92.81 106 ASP A O 1
ATOM 851 N N . VAL A 1 107 ? 15.043 2.000 -8.171 1.00 92.19 107 VAL A N 1
ATOM 852 C CA . VAL A 1 107 ? 14.467 1.980 -6.822 1.00 92.19 107 VAL A CA 1
ATOM 853 C C . VAL A 1 107 ? 13.777 0.639 -6.557 1.00 92.19 107 VAL A C 1
ATOM 855 O O . VAL A 1 107 ? 13.993 0.027 -5.507 1.00 92.19 107 VAL A O 1
ATOM 858 N N . PHE A 1 108 ? 13.009 0.130 -7.526 1.00 93.25 108 PHE A N 1
ATOM 859 C CA . PHE A 1 108 ? 12.341 -1.167 -7.398 1.00 93.25 108 PHE A CA 1
ATOM 860 C C . PHE A 1 108 ? 13.330 -2.342 -7.352 1.00 93.25 108 PHE A C 1
ATOM 862 O O . PHE A 1 108 ? 13.176 -3.240 -6.523 1.00 93.25 108 PHE A O 1
ATOM 869 N N . LYS A 1 109 ? 14.399 -2.317 -8.162 1.00 94.19 109 LYS A N 1
ATOM 870 C CA . LYS A 1 109 ? 15.499 -3.298 -8.075 1.00 94.19 109 LYS A CA 1
ATOM 871 C C . LYS A 1 109 ? 16.122 -3.316 -6.678 1.00 94.19 109 LYS A C 1
ATOM 873 O O . LYS A 1 109 ? 16.327 -4.392 -6.118 1.00 94.19 109 LYS A O 1
ATOM 878 N N . GLY A 1 110 ? 16.376 -2.144 -6.094 1.00 93.69 110 GLY A N 1
ATOM 879 C CA . GLY A 1 110 ? 16.893 -2.037 -4.730 1.00 93.69 110 GLY A CA 1
ATOM 880 C C . GLY A 1 110 ? 15.949 -2.651 -3.690 1.00 93.69 110 GLY A C 1
ATOM 881 O O . GLY A 1 110 ? 16.398 -3.342 -2.777 1.00 93.69 110 GLY A O 1
ATOM 882 N N . TYR A 1 111 ? 14.635 -2.458 -3.838 1.00 92.88 111 TYR A N 1
ATOM 883 C CA . TYR A 1 111 ? 13.641 -3.125 -2.992 1.00 92.88 111 TYR A CA 1
ATOM 884 C C . TYR A 1 111 ? 13.680 -4.652 -3.146 1.00 92.88 111 TYR A C 1
ATOM 886 O O . TYR A 1 111 ? 13.723 -5.362 -2.139 1.00 92.88 111 TYR A O 1
ATOM 894 N N . LEU A 1 112 ? 13.726 -5.163 -4.383 1.00 93.81 112 LEU A N 1
ATOM 895 C CA . LEU A 1 112 ? 13.789 -6.603 -4.656 1.00 93.81 112 LEU A CA 1
ATOM 896 C C . LEU A 1 112 ? 15.001 -7.264 -3.991 1.00 93.81 112 LEU A C 1
ATOM 898 O O . LEU A 1 112 ? 14.846 -8.315 -3.378 1.00 93.81 112 LEU A O 1
ATOM 902 N N . GLN A 1 113 ? 16.172 -6.624 -4.025 1.00 95.50 113 GLN A N 1
ATOM 903 C CA . GLN A 1 113 ? 17.378 -7.141 -3.365 1.00 95.50 113 GLN A CA 1
ATOM 904 C C . GLN A 1 113 ? 17.225 -7.270 -1.843 1.00 95.50 113 GLN A C 1
ATOM 906 O O . GLN A 1 113 ? 17.783 -8.180 -1.242 1.00 95.50 113 GLN A O 1
ATOM 911 N N . ARG A 1 114 ? 16.476 -6.363 -1.201 1.00 92.44 114 ARG A N 1
ATOM 912 C CA . ARG A 1 114 ? 16.333 -6.335 0.265 1.00 92.44 114 ARG A CA 1
ATOM 913 C C . ARG A 1 114 ? 15.139 -7.133 0.786 1.00 92.44 114 ARG A C 1
ATOM 915 O O . ARG A 1 114 ? 15.180 -7.613 1.916 1.00 92.44 114 ARG A O 1
ATOM 922 N N . LYS A 1 115 ? 14.038 -7.179 0.030 1.00 92.12 115 LYS A N 1
ATOM 923 C CA . LYS A 1 115 ? 12.722 -7.667 0.490 1.00 92.12 115 LYS A CA 1
ATOM 924 C C . LYS A 1 115 ? 12.009 -8.577 -0.513 1.00 92.12 115 LYS A C 1
ATOM 926 O O . LYS A 1 115 ? 10.936 -9.086 -0.190 1.00 92.12 115 LYS A O 1
ATOM 931 N N . GLY A 1 116 ? 12.577 -8.798 -1.699 1.00 93.31 116 GLY A N 1
ATOM 932 C CA . GLY A 1 116 ? 11.932 -9.530 -2.791 1.00 93.31 116 GLY A CA 1
ATOM 933 C C . GLY A 1 116 ? 11.558 -10.963 -2.423 1.00 93.31 116 GLY A C 1
ATOM 934 O O . GLY A 1 116 ? 10.421 -11.365 -2.660 1.00 93.31 116 GLY A O 1
ATOM 935 N N . ASP A 1 117 ? 12.459 -11.703 -1.774 1.00 96.19 117 ASP A N 1
ATOM 936 C CA . ASP A 1 117 ? 12.198 -13.093 -1.376 1.00 96.19 117 ASP A CA 1
ATOM 937 C C . ASP A 1 117 ? 11.071 -13.195 -0.348 1.00 96.19 117 ASP A C 1
ATOM 939 O O . ASP A 1 117 ? 10.175 -14.026 -0.488 1.00 96.19 117 ASP A O 1
ATOM 943 N N . THR A 1 118 ? 11.049 -12.298 0.643 1.00 94.06 118 THR A N 1
ATOM 944 C CA . THR A 1 118 ? 9.948 -12.219 1.612 1.00 94.06 118 THR A CA 1
ATOM 945 C C . THR A 1 118 ? 8.634 -11.877 0.919 1.00 94.06 118 THR A C 1
ATOM 947 O O . THR A 1 118 ? 7.643 -12.572 1.127 1.00 94.06 118 THR A O 1
ATOM 950 N N . ALA A 1 119 ? 8.618 -10.842 0.075 1.00 94.31 119 ALA A N 1
ATOM 951 C CA . ALA A 1 119 ? 7.427 -10.410 -0.651 1.00 94.31 119 ALA A CA 1
ATOM 952 C C . ALA A 1 119 ? 6.875 -11.515 -1.568 1.00 94.31 119 ALA A C 1
ATOM 954 O O . ALA A 1 119 ? 5.662 -11.724 -1.640 1.00 94.31 119 ALA A O 1
ATOM 955 N N . LYS A 1 120 ? 7.758 -12.277 -2.220 1.00 95.44 120 LYS A N 1
ATOM 956 C CA . LYS A 1 120 ? 7.390 -13.454 -3.009 1.00 95.44 120 LYS A CA 1
ATOM 957 C C . LYS A 1 120 ? 6.845 -14.577 -2.124 1.00 95.44 120 LYS A C 1
ATOM 959 O O . LYS A 1 120 ? 5.772 -15.096 -2.416 1.00 95.44 120 LYS A O 1
ATOM 964 N N . GLY A 1 121 ? 7.544 -14.923 -1.042 1.00 96.38 121 GLY A N 1
ATOM 965 C CA . GLY A 1 121 ? 7.209 -16.049 -0.165 1.00 96.38 121 GLY A CA 1
ATOM 966 C C . GLY A 1 121 ? 5.856 -15.914 0.535 1.00 96.38 121 GLY A C 1
ATOM 967 O O . GLY A 1 121 ? 5.133 -16.894 0.667 1.00 96.38 121 GLY A O 1
ATOM 968 N N . ILE A 1 122 ? 5.463 -14.697 0.917 1.00 94.88 122 ILE A N 1
ATOM 969 C CA . ILE A 1 122 ? 4.139 -14.429 1.514 1.00 94.88 122 ILE A CA 1
ATOM 970 C C . ILE A 1 122 ? 3.035 -14.199 0.466 1.00 94.88 122 ILE A C 1
ATOM 972 O O . ILE A 1 122 ? 1.894 -13.891 0.818 1.00 94.88 122 ILE A O 1
ATOM 976 N N . GLY A 1 123 ? 3.371 -14.273 -0.826 1.00 95.12 123 GLY A N 1
ATOM 977 C CA . GLY A 1 123 ? 2.434 -14.075 -1.929 1.00 95.12 123 GLY A CA 1
ATOM 978 C C . GLY A 1 123 ? 1.988 -12.626 -2.142 1.00 95.12 123 GLY A C 1
ATOM 979 O O . GLY A 1 123 ? 0.910 -12.412 -2.691 1.00 95.12 123 GLY A O 1
ATOM 980 N N . PHE A 1 124 ? 2.771 -11.626 -1.719 1.00 95.06 124 PHE A N 1
ATOM 981 C CA . PHE A 1 124 ? 2.457 -10.218 -2.004 1.00 95.06 124 PHE A CA 1
ATOM 982 C C . PHE A 1 124 ? 2.485 -9.951 -3.512 1.00 95.06 124 PHE A C 1
ATOM 984 O O . PHE A 1 124 ? 1.501 -9.483 -4.072 1.00 95.06 124 PHE A O 1
ATOM 991 N N . PHE A 1 125 ? 3.556 -10.352 -4.204 1.00 94.69 125 PHE A N 1
ATOM 992 C CA . PHE A 1 125 ? 3.651 -10.141 -5.654 1.00 94.69 125 PHE A CA 1
ATOM 993 C C . PHE A 1 125 ? 2.606 -10.915 -6.459 1.00 94.69 125 PHE A C 1
ATOM 995 O O . PHE A 1 125 ? 2.214 -10.455 -7.522 1.00 94.69 125 PHE A O 1
ATOM 1002 N N . ALA A 1 126 ? 2.099 -12.038 -5.944 1.00 94.94 126 ALA A N 1
ATOM 1003 C CA . ALA A 1 126 ? 0.999 -12.759 -6.584 1.00 94.94 126 ALA A CA 1
ATOM 1004 C C . ALA A 1 126 ? -0.325 -11.964 -6.576 1.00 94.94 126 ALA A C 1
ATOM 1006 O O . ALA A 1 126 ? -1.209 -12.249 -7.377 1.00 94.94 126 ALA A O 1
ATOM 1007 N N . ARG A 1 127 ? -0.458 -10.961 -5.694 1.00 94.06 127 ARG A N 1
ATOM 1008 C CA . ARG A 1 127 ? -1.613 -10.048 -5.602 1.00 94.06 127 ARG A CA 1
ATOM 1009 C C . ARG A 1 127 ? -1.398 -8.734 -6.357 1.00 94.06 127 ARG A C 1
ATOM 1011 O O . ARG A 1 127 ? -2.290 -7.888 -6.384 1.00 94.06 127 ARG A O 1
ATOM 1018 N N . CYS A 1 128 ? -0.225 -8.541 -6.959 1.00 94.31 128 CYS A N 1
ATOM 1019 C CA . CYS A 1 128 ? 0.120 -7.327 -7.685 1.00 94.31 128 CYS A CA 1
ATOM 1020 C C . CYS A 1 128 ? 0.212 -7.601 -9.184 1.00 94.31 128 CYS A C 1
ATOM 1022 O O . CYS A 1 128 ? 0.899 -8.521 -9.622 1.00 94.31 128 CYS A O 1
ATOM 1024 N N . LEU A 1 129 ? -0.407 -6.733 -9.983 1.00 95.50 129 LEU A N 1
ATOM 1025 C CA . LEU A 1 129 ? -0.129 -6.668 -11.412 1.00 95.50 129 LEU A CA 1
ATOM 1026 C C . LEU A 1 129 ? 1.107 -5.791 -11.631 1.00 95.50 129 LEU A C 1
ATOM 1028 O O . LEU A 1 129 ? 1.049 -4.577 -11.445 1.00 95.50 129 LEU A O 1
ATOM 1032 N N . ILE A 1 130 ? 2.225 -6.406 -12.015 1.00 93.19 130 ILE A N 1
ATOM 1033 C CA . ILE A 1 130 ? 3.477 -5.701 -12.315 1.00 93.19 130 ILE A CA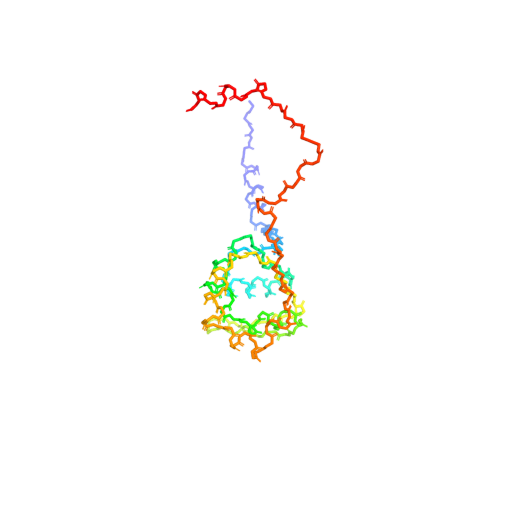 1
ATOM 1034 C C . ILE A 1 130 ? 3.573 -5.495 -13.828 1.00 93.19 130 ILE A C 1
ATOM 1036 O O . ILE A 1 130 ? 3.436 -6.444 -14.596 1.00 93.19 130 ILE A O 1
ATOM 1040 N N . CYS A 1 131 ? 3.825 -4.257 -14.254 1.00 94.00 131 CYS A N 1
ATOM 1041 C CA . CYS A 1 131 ? 3.987 -3.893 -15.658 1.00 94.00 131 CYS A CA 1
ATOM 1042 C C . CYS A 1 131 ? 5.229 -3.011 -15.833 1.00 94.00 131 CYS A C 1
ATOM 1044 O O . CYS A 1 131 ? 5.395 -2.024 -15.120 1.00 94.00 131 CYS A O 1
ATOM 1046 N N . GLN A 1 132 ? 6.082 -3.361 -16.797 1.00 92.56 132 GLN A N 1
ATOM 1047 C CA . GLN A 1 132 ? 7.233 -2.564 -17.215 1.00 92.56 132 GLN A CA 1
ATOM 1048 C C . GLN A 1 132 ? 7.219 -2.473 -18.749 1.00 92.56 132 GLN A C 1
ATOM 1050 O O . GLN A 1 132 ? 7.814 -3.320 -19.414 1.00 92.56 132 GLN A O 1
ATOM 1055 N N . PRO A 1 133 ? 6.488 -1.506 -19.329 1.00 88.62 133 PRO A N 1
ATOM 1056 C CA . PRO A 1 133 ? 6.426 -1.353 -20.775 1.00 88.62 133 PRO A CA 1
ATOM 1057 C C . PRO A 1 133 ? 7.765 -0.851 -21.331 1.00 88.62 133 PRO A C 1
ATOM 1059 O O . PRO A 1 133 ? 8.489 -0.106 -20.666 1.00 88.62 133 PRO A O 1
ATOM 1062 N N . ASP A 1 134 ? 8.065 -1.211 -22.580 1.00 86.75 134 ASP A N 1
ATOM 1063 C CA . ASP A 1 134 ? 9.248 -0.708 -23.278 1.00 86.75 134 ASP A CA 1
ATOM 1064 C C . ASP A 1 134 ? 9.206 0.817 -23.411 1.00 86.75 134 ASP A C 1
ATOM 1066 O O . ASP A 1 134 ? 8.184 1.406 -23.789 1.00 86.75 134 ASP A O 1
ATOM 1070 N N . SER A 1 135 ? 10.348 1.463 -23.168 1.00 82.56 135 SER A N 1
ATOM 1071 C CA . SER A 1 135 ? 10.463 2.908 -23.343 1.00 82.56 135 SER A CA 1
ATOM 1072 C C . SER A 1 135 ? 10.213 3.299 -24.801 1.00 82.56 135 SER A C 1
ATOM 1074 O O . SER A 1 135 ? 10.836 2.787 -25.732 1.00 82.56 135 SER A O 1
ATOM 1076 N N . LYS A 1 136 ? 9.307 4.261 -25.002 1.00 81.69 136 LYS A N 1
ATOM 1077 C CA . LYS A 1 136 ? 9.105 4.942 -26.294 1.00 81.69 136 LYS A CA 1
ATOM 1078 C C . LYS A 1 136 ? 9.953 6.212 -26.423 1.00 81.69 136 LYS A C 1
ATOM 1080 O O . LYS A 1 136 ? 9.812 6.956 -27.397 1.00 81.69 136 LYS A O 1
ATOM 1085 N N . GLN A 1 137 ? 10.800 6.505 -25.434 1.00 80.25 137 GLN A N 1
ATOM 1086 C CA . GLN A 1 137 ? 11.708 7.647 -25.479 1.00 80.25 137 GLN A CA 1
ATOM 1087 C C . GLN A 1 137 ? 12.714 7.456 -26.625 1.00 80.25 137 GLN A C 1
ATOM 1089 O O . GLN A 1 137 ? 13.250 6.368 -26.810 1.00 80.25 137 GLN A O 1
ATOM 1094 N N . GLY A 1 138 ? 12.928 8.493 -27.438 1.00 81.81 138 GLY A N 1
ATOM 1095 C CA . GLY A 1 138 ? 13.831 8.445 -28.599 1.00 81.81 138 GLY A CA 1
ATOM 1096 C C . GLY A 1 138 ? 13.289 7.716 -29.839 1.00 81.81 138 GLY A C 1
ATOM 1097 O O . GLY A 1 138 ? 13.826 7.902 -30.923 1.00 81.81 138 GLY A O 1
ATOM 1098 N N . SER A 1 139 ? 12.200 6.949 -29.724 1.00 77.56 139 SER A N 1
ATOM 1099 C CA . SER A 1 139 ? 11.589 6.197 -30.836 1.00 77.56 139 SER A CA 1
ATOM 1100 C C . SER A 1 139 ? 10.201 6.708 -31.243 1.00 77.56 139 SER A C 1
ATOM 1102 O O . SER A 1 139 ? 9.508 6.082 -32.050 1.00 77.56 139 SER A O 1
ATOM 1104 N N . ARG A 1 140 ? 9.781 7.868 -30.717 1.00 76.38 140 ARG A N 1
ATOM 1105 C CA . ARG A 1 140 ? 8.517 8.513 -31.093 1.00 76.38 140 ARG A CA 1
ATOM 1106 C C . ARG A 1 140 ? 8.577 8.970 -32.554 1.00 76.38 140 ARG A C 1
ATOM 1108 O O . ARG A 1 140 ? 9.084 10.044 -32.859 1.00 76.38 140 ARG A O 1
ATOM 1115 N N . ARG A 1 141 ? 8.013 8.169 -33.459 1.00 77.25 141 ARG A N 1
ATOM 1116 C CA . ARG A 1 141 ? 7.775 8.566 -34.852 1.00 77.25 141 ARG A CA 1
ATOM 1117 C C . ARG A 1 141 ? 6.580 9.516 -34.907 1.00 77.25 141 ARG A C 1
ATOM 1119 O O . ARG A 1 141 ? 5.451 9.098 -34.674 1.00 77.25 141 ARG A O 1
ATOM 1126 N N . ILE A 1 142 ? 6.831 10.791 -35.194 1.00 79.19 142 ILE A N 1
ATOM 1127 C CA . ILE A 1 142 ? 5.781 11.781 -35.457 1.00 79.19 142 ILE A CA 1
ATOM 1128 C C . ILE A 1 142 ? 5.448 11.695 -36.948 1.00 79.19 142 ILE A C 1
ATOM 1130 O O . ILE A 1 142 ? 6.277 12.044 -37.782 1.00 79.19 142 ILE A O 1
ATOM 1134 N N . SER A 1 143 ? 4.262 11.190 -37.286 1.00 80.00 143 SER A N 1
ATOM 1135 C CA . SER A 1 143 ? 3.817 11.017 -38.678 1.00 80.00 143 SER A CA 1
ATOM 1136 C C . SER A 1 143 ? 3.263 12.297 -39.309 1.00 80.00 143 SER A C 1
ATOM 1138 O O . SER A 1 143 ? 3.293 12.428 -40.526 1.00 80.00 143 SER A O 1
ATOM 1140 N N . SER A 1 144 ? 2.780 13.244 -38.498 1.00 79.56 144 SER A N 1
ATOM 1141 C CA . SER A 1 144 ? 2.259 14.541 -38.945 1.00 79.56 144 SER A CA 1
ATOM 1142 C C . SER A 1 144 ? 2.683 15.642 -37.967 1.00 79.56 144 SER A C 1
ATOM 1144 O O . SER A 1 144 ? 1.930 15.966 -37.043 1.00 79.56 144 SER A O 1
ATOM 1146 N N . PRO A 1 145 ? 3.908 16.179 -38.084 1.00 75.81 145 PRO A N 1
ATOM 1147 C CA . PRO A 1 145 ? 4.380 17.205 -37.168 1.00 75.81 145 PRO A CA 1
ATOM 1148 C C . PRO A 1 145 ? 3.629 18.519 -37.409 1.00 75.81 145 PRO A C 1
ATOM 1150 O O . PRO A 1 145 ? 3.737 19.121 -38.472 1.00 75.81 145 PRO A O 1
ATOM 1153 N N . VAL A 1 146 ? 2.892 18.985 -36.400 1.00 76.12 146 VAL A N 1
ATOM 1154 C CA . VAL A 1 146 ? 2.441 20.379 -36.323 1.00 76.12 146 VAL A CA 1
ATOM 1155 C C . VAL A 1 146 ? 3.524 21.139 -35.566 1.00 76.12 146 VAL A C 1
ATOM 1157 O O . VAL A 1 146 ? 3.628 21.028 -34.346 1.00 76.12 146 VAL A O 1
ATOM 1160 N N . VAL A 1 147 ? 4.379 21.854 -36.293 1.00 77.38 147 VAL A N 1
ATOM 1161 C CA . VAL A 1 147 ? 5.421 22.704 -35.704 1.00 77.38 147 VAL A CA 1
ATOM 1162 C C . VAL A 1 147 ? 4.941 24.147 -35.784 1.00 77.38 147 VAL A C 1
ATOM 1164 O O . VAL A 1 147 ? 4.8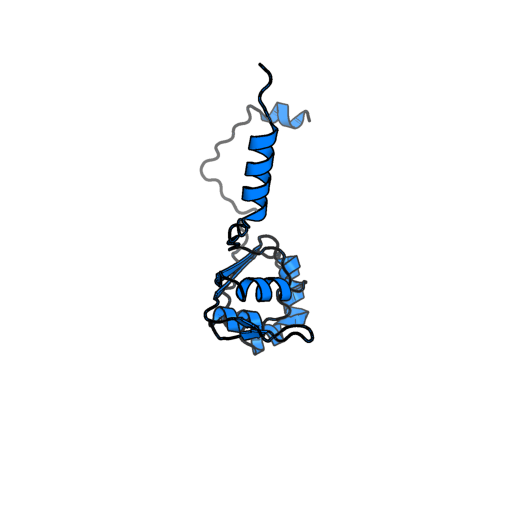28 24.691 -36.877 1.00 77.38 147 VAL A O 1
ATOM 1167 N N . SER A 1 148 ? 4.656 24.764 -34.635 1.00 79.94 148 SER A N 1
ATOM 1168 C CA . SER A 1 148 ? 4.488 26.217 -34.538 1.00 79.94 148 SER A CA 1
ATOM 1169 C C . SER A 1 148 ? 5.753 26.819 -33.935 1.00 79.94 148 SER A C 1
ATOM 1171 O O . SER A 1 148 ? 6.138 26.483 -32.816 1.00 79.94 148 SER A O 1
ATOM 1173 N N . SER A 1 149 ? 6.418 27.685 -34.696 1.00 85.38 149 SER A N 1
ATOM 1174 C CA . SER A 1 149 ? 7.622 28.413 -34.282 1.00 85.38 149 SER A CA 1
ATOM 1175 C C . SER A 1 149 ? 7.344 29.871 -33.905 1.00 85.38 149 SER A C 1
ATOM 1177 O O . SER A 1 149 ? 8.281 30.592 -33.575 1.00 85.38 149 SER A O 1
ATOM 1179 N N . GLU A 1 150 ? 6.081 30.309 -33.923 1.00 89.56 150 GLU A N 1
ATOM 1180 C CA . GLU A 1 150 ? 5.680 31.715 -33.752 1.00 89.56 150 GLU A CA 1
ATOM 1181 C C . GLU A 1 150 ? 6.218 32.343 -32.457 1.00 89.56 150 GLU A C 1
ATOM 1183 O O . GLU A 1 150 ? 6.711 33.468 -32.457 1.00 89.56 150 GLU A O 1
ATOM 1188 N N . HIS A 1 151 ? 6.189 31.595 -31.352 1.00 86.88 151 HIS A N 1
ATOM 1189 C CA . HIS A 1 151 ? 6.612 32.093 -30.039 1.00 86.88 151 HIS A CA 1
ATOM 1190 C C . HIS A 1 151 ? 7.977 31.555 -29.576 1.00 86.88 151 HIS A C 1
ATOM 1192 O O . HIS A 1 151 ? 8.429 31.895 -28.482 1.00 86.88 151 HIS A O 1
ATOM 1198 N N . LEU A 1 152 ? 8.666 30.752 -30.399 1.00 88.12 152 LEU A N 1
ATOM 1199 C CA . LEU A 1 152 ? 9.997 30.218 -30.073 1.00 88.12 152 LEU A CA 1
ATOM 1200 C C . LEU A 1 152 ? 11.051 31.320 -29.827 1.00 88.12 152 LEU A C 1
ATOM 1202 O O . LEU A 1 152 ? 11.803 31.203 -28.859 1.00 88.12 152 LEU A O 1
ATOM 1206 N N . PRO A 1 153 ? 11.108 32.407 -30.630 1.00 90.75 153 PRO A N 1
ATOM 1207 C CA . PRO A 1 153 ? 12.077 33.485 -30.419 1.00 90.75 153 PRO A CA 1
ATOM 1208 C C . PRO A 1 153 ? 11.939 34.178 -29.058 1.00 90.75 153 PRO A C 1
ATOM 1210 O O . PRO A 1 153 ? 12.945 34.521 -28.446 1.00 90.75 153 PRO A O 1
ATOM 1213 N N . VAL A 1 154 ? 10.707 34.340 -28.559 1.00 89.75 154 VAL A N 1
ATOM 1214 C CA . VAL A 1 154 ? 10.430 34.952 -27.246 1.00 89.75 154 VAL A CA 1
ATOM 1215 C C . VAL A 1 154 ? 10.886 34.040 -26.103 1.00 89.75 154 VAL A C 1
ATOM 1217 O O . VAL A 1 154 ? 11.380 34.521 -25.087 1.00 89.75 154 VAL A O 1
ATOM 1220 N N . PHE A 1 155 ? 10.745 32.720 -26.259 1.00 84.69 155 PHE A N 1
ATOM 1221 C CA . PHE A 1 155 ? 11.204 31.748 -25.267 1.00 84.69 155 PHE A CA 1
ATOM 1222 C C . PHE A 1 155 ? 12.736 31.731 -25.134 1.00 84.69 155 PHE A C 1
ATOM 1224 O O . PHE A 1 155 ? 13.234 31.702 -24.015 1.00 84.69 155 PHE A O 1
ATOM 1231 N N . HIS A 1 156 ? 13.478 31.814 -26.246 1.00 91.19 156 HIS A N 1
ATOM 1232 C CA . HIS A 1 156 ? 14.951 31.807 -26.245 1.00 91.19 156 HIS A CA 1
ATOM 1233 C C . HIS A 1 156 ? 15.607 33.108 -25.748 1.00 91.19 156 HIS A C 1
ATOM 1235 O O . HIS A 1 156 ? 16.825 33.149 -25.602 1.00 91.19 156 HIS A O 1
ATOM 1241 N N . GLN A 1 157 ? 14.833 34.171 -25.518 1.00 87.50 157 GLN A N 1
ATOM 1242 C CA . GLN A 1 157 ? 15.330 35.427 -24.942 1.00 87.50 157 GLN A CA 1
ATOM 1243 C C . GLN A 1 157 ? 15.289 35.457 -23.402 1.00 87.50 157 GLN A C 1
ATOM 1245 O O . GLN A 1 157 ? 15.697 36.458 -22.816 1.00 87.50 157 GLN A O 1
ATOM 1250 N N . ARG A 1 158 ? 14.778 34.404 -22.753 1.00 65.50 158 ARG A N 1
ATOM 1251 C CA . ARG A 1 158 ? 14.778 34.238 -21.291 1.00 65.50 158 ARG A CA 1
ATOM 1252 C C . ARG A 1 158 ? 16.009 33.471 -20.831 1.00 65.50 158 ARG A C 1
ATOM 1254 O O . ARG A 1 158 ? 16.489 33.795 -19.725 1.00 65.50 158 ARG A O 1
#

Nearest PDB structures (foldseek):
  1tue-assembly2_D  TM=4.794E-01  e=8.250E-02  human papillomavirus 18
  5a9k-assembly1_B  TM=5.071E-01  e=2.340E-01  Bovine papillomavirus
  8efy-assembly1_D  TM=4.125E-01  e=1.483E-01  Thermus thermophilus HB8
  8a8w-assembly1_B  TM=3.521E-01  e=3.173E+00  Mycobacterium tuberculosis

Solvent-accessible surface area (backbone atoms only — not comparable to full-atom values): 9822 Å² total; per-residue (Å²): 133,88,74,76,58,64,67,56,50,53,52,48,51,51,58,64,68,65,57,74,74,75,77,85,80,85,70,50,72,40,68,84,60,46,52,68,57,54,51,55,47,36,55,49,94,58,33,60,37,33,43,42,31,82,67,25,51,59,38,70,74,38,62,45,58,71,47,51,71,59,53,48,34,25,56,75,36,45,74,43,82,47,78,48,99,88,50,79,76,42,65,28,61,75,23,40,45,47,80,47,74,35,62,58,68,69,56,51,51,55,40,42,79,76,45,34,66,60,39,52,73,76,44,47,56,80,76,50,91,84,84,82,79,82,81,59,76,97,65,74,79,75,90,74,80,84,82,81,66,89,62,49,69,67,60,77,74,112

Secondary structure (DSSP, 8-state):
----HHHHHHHHHHHHHT--PPP-----EESS--HHHHHHHHHSS--EEEEEESSTHHHHHSSGGGGHHHHHHHHHT--EEEEETTEEEEEE-S-EEEEEE---HHHHHHHHHHHHHHHHHTTTGGGS----PPP-TT----SS-----TTHHHHTT-

Foldseek 3Di:
DDDDCVVVVVVVVVVVVVDPPPPDDDDAEDADDAPVRLVVNLLDPAFEHEHAYQACLCVLVHHVCPCLVVLVCQCVQHKDWDDDPPDPIGIRHSHHYHYHDHHDPVSVVVSCVVCVVVCVVSCVVVSDDDDDDDDCPPVDDDPDDPDDCPCVVVVVVD

Mean predicted aligned error: 10.15 Å

Sequence (158 aa):
RNKDHLATNEQLKALLASHQQPPIRFKQIFNDATPAAIKDYLCGYWRSVGIMSDEAGTIFNGYTLNELPFINKMWDGATFSVERKSEPEKLIRDARLTLALMVQPDVFKGYLQRKGDTAKGIGFFARCLICQPDSKQGSRRISSPVVSSEHLPVFHQR

Radius of gyration: 25.42 Å; Cα contacts (8 Å, |Δi|>4): 148; chains: 1; bounding box: 46×68×65 Å